Protein AF-A0A176YQT4-F1 (afdb_monomer)

InterPro domains:
  IPR032808 DoxX family [PF07681] (16-97)
  IPR051907 DoxX-like inner membrane-associated oxidoreductase [PTHR33452] (7-141)

Radius of gyration: 17.19 Å; Cα contacts (8 Å, |Δi|>4): 148; chains: 1; bounding box: 50×24×56 Å

Structure (mmCIF, N/CA/C/O backbone):
data_AF-A0A176YQT4-F1
#
_entry.id   AF-A0A176YQT4-F1
#
loop_
_atom_site.group_PDB
_atom_site.id
_atom_site.type_symbol
_atom_site.label_atom_id
_atom_site.label_alt_id
_atom_site.label_comp_id
_atom_site.label_asym_id
_atom_site.label_entity_id
_atom_site.label_seq_id
_atom_site.p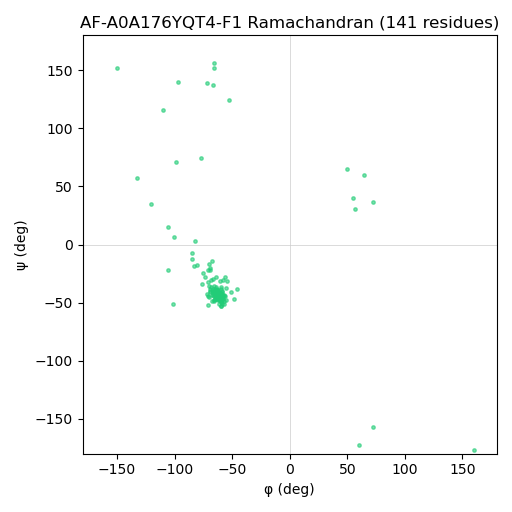dbx_PDB_ins_code
_atom_site.Cartn_x
_atom_site.Cartn_y
_atom_site.Cartn_z
_atom_site.occupancy
_atom_site.B_iso_or_equiv
_atom_site.auth_seq_id
_atom_site.auth_comp_id
_atom_site.auth_asym_id
_atom_site.auth_atom_id
_atom_site.pdbx_PDB_model_num
ATOM 1 N N . MET A 1 1 ? -2.039 -4.141 34.891 1.00 61.34 1 MET A N 1
ATOM 2 C CA . MET A 1 1 ? -2.126 -3.714 33.477 1.00 61.34 1 MET A CA 1
ATOM 3 C C . MET A 1 1 ? -1.180 -2.541 33.293 1.00 61.34 1 MET A C 1
ATOM 5 O O . MET A 1 1 ? -1.295 -1.582 34.053 1.00 61.34 1 MET A O 1
ATOM 9 N N . PHE A 1 2 ? -0.197 -2.643 32.394 1.00 86.12 2 PHE A N 1
ATOM 10 C CA . PHE A 1 2 ? 0.770 -1.564 32.181 1.00 86.12 2 PHE A CA 1
ATOM 11 C C . PHE A 1 2 ? 0.052 -0.334 31.600 1.00 86.12 2 PHE A C 1
ATOM 13 O O . PHE A 1 2 ? -0.980 -0.453 30.936 1.00 86.12 2 PHE A O 1
ATOM 20 N N . ARG A 1 3 ? 0.569 0.875 31.864 1.00 89.50 3 ARG A N 1
ATOM 21 C CA . ARG A 1 3 ? -0.044 2.137 31.394 1.00 89.50 3 ARG A CA 1
ATOM 22 C C . ARG A 1 3 ? -0.255 2.158 29.869 1.00 89.50 3 ARG A C 1
ATOM 24 O O . ARG A 1 3 ? -1.225 2.748 29.401 1.00 89.50 3 ARG A O 1
ATOM 31 N N . THR A 1 4 ? 0.615 1.484 29.118 1.00 90.44 4 THR A N 1
ATOM 32 C CA . THR A 1 4 ? 0.550 1.316 27.658 1.00 90.44 4 THR A CA 1
ATOM 33 C C . THR A 1 4 ? -0.671 0.521 27.209 1.00 90.44 4 THR A C 1
ATOM 35 O O . THR A 1 4 ? -1.384 0.962 26.312 1.00 90.44 4 THR A O 1
ATOM 38 N N . ASP A 1 5 ? -0.974 -0.594 27.871 1.00 91.12 5 ASP A N 1
ATOM 39 C CA . ASP A 1 5 ? -2.111 -1.452 27.518 1.00 91.12 5 ASP A CA 1
ATOM 40 C C . ASP A 1 5 ? -3.431 -0.715 27.780 1.00 91.12 5 ASP A C 1
ATOM 42 O O . ASP A 1 5 ? -4.386 -0.777 26.998 1.00 91.12 5 ASP A O 1
ATOM 46 N N . ALA A 1 6 ? -3.485 0.026 28.893 1.00 91.62 6 ALA A N 1
ATOM 47 C CA . ALA A 1 6 ? -4.641 0.836 29.259 1.00 91.62 6 ALA A CA 1
ATOM 48 C C . ALA A 1 6 ? -4.875 1.978 28.256 1.00 91.62 6 ALA A C 1
ATOM 50 O O . ALA A 1 6 ? -6.019 2.281 27.920 1.00 91.62 6 ALA A O 1
ATOM 51 N N . PHE A 1 7 ? -3.806 2.599 27.750 1.00 93.62 7 PHE A N 1
ATOM 52 C CA . PHE A 1 7 ? -3.907 3.598 26.687 1.00 93.62 7 PHE A CA 1
ATOM 53 C C . PHE A 1 7 ? -4.373 2.976 25.365 1.00 93.62 7 PHE A C 1
ATOM 55 O O . PHE A 1 7 ? -5.318 3.479 24.755 1.00 93.62 7 PHE A O 1
ATOM 62 N N . ALA A 1 8 ? -3.755 1.868 24.945 1.00 91.81 8 ALA A N 1
ATOM 63 C CA . ALA A 1 8 ? -4.067 1.199 23.685 1.00 91.81 8 ALA A CA 1
ATOM 64 C C . ALA A 1 8 ? -5.536 0.758 23.622 1.00 91.81 8 ALA A C 1
ATOM 66 O O . ALA A 1 8 ? -6.218 1.027 22.637 1.00 91.81 8 ALA A O 1
ATOM 67 N N . SER A 1 9 ? -6.051 0.155 24.696 1.00 90.81 9 SER A N 1
ATOM 68 C CA . SER A 1 9 ? -7.453 -0.274 24.784 1.00 90.81 9 SER A CA 1
ATOM 69 C C . SER A 1 9 ? -8.437 0.903 24.762 1.00 90.81 9 SER A C 1
ATOM 71 O O . SER A 1 9 ? -9.391 0.889 23.983 1.00 90.81 9 SER A O 1
ATOM 73 N N . LYS A 1 10 ? -8.194 1.961 25.550 1.00 93.69 10 LYS A N 1
ATOM 74 C CA . LYS A 1 10 ? -9.069 3.151 25.598 1.00 93.69 10 LYS A CA 1
ATOM 75 C C . LYS A 1 10 ? -9.086 3.936 24.283 1.00 93.69 10 LYS A C 1
ATOM 77 O O . LYS A 1 10 ? -10.128 4.462 23.891 1.00 93.69 10 LYS A O 1
ATOM 82 N N . SER A 1 11 ? -7.950 3.993 23.593 1.00 95.50 11 SER A N 1
ATOM 83 C CA . SER A 1 11 ? -7.766 4.770 22.361 1.00 95.50 11 SER A CA 1
ATOM 84 C C . SER A 1 11 ? -7.850 3.926 21.085 1.00 95.50 11 SER A C 1
ATOM 86 O O . SER A 1 11 ? -7.629 4.461 19.998 1.00 95.50 11 SER A O 1
ATOM 88 N N . ALA A 1 12 ? -8.203 2.638 21.185 1.00 94.75 12 ALA A N 1
ATOM 89 C CA . ALA A 1 12 ? -8.096 1.653 20.103 1.00 94.75 12 ALA A CA 1
ATOM 90 C C . ALA A 1 12 ? -8.678 2.145 18.771 1.00 94.75 12 ALA A C 1
ATOM 92 O O . ALA A 1 12 ? -8.032 2.079 17.733 1.00 94.75 12 ALA A O 1
ATOM 93 N N . ASN A 1 13 ? -9.878 2.722 18.802 1.00 94.94 13 ASN A N 1
ATOM 94 C CA . ASN A 1 13 ? -10.547 3.197 17.595 1.00 94.94 13 ASN A CA 1
ATOM 95 C C . ASN A 1 13 ? -9.816 4.346 16.883 1.00 94.94 13 ASN A C 1
ATOM 97 O O . ASN A 1 13 ? -9.838 4.419 15.656 1.00 94.94 13 ASN A O 1
ATOM 101 N N . LEU A 1 14 ? -9.205 5.256 17.646 1.00 95.88 14 LEU A N 1
ATOM 102 C CA . LEU A 1 14 ? -8.408 6.343 17.082 1.00 95.88 14 LEU A CA 1
ATOM 103 C C . LEU A 1 14 ? -7.096 5.794 16.512 1.00 95.88 14 LEU A C 1
ATOM 105 O O . LEU A 1 14 ? -6.715 6.159 15.406 1.00 95.88 14 LEU A O 1
ATOM 109 N N . LEU A 1 15 ? -6.450 4.876 17.233 1.00 96.69 15 LEU A N 1
ATOM 110 C CA . LEU A 1 15 ? -5.211 4.237 16.788 1.00 96.69 15 LEU A CA 1
ATOM 111 C C . LEU A 1 15 ? -5.416 3.414 15.507 1.00 96.69 15 LEU A C 1
ATOM 113 O O . LEU A 1 15 ? -4.581 3.478 14.612 1.00 96.69 15 LEU A O 1
ATOM 117 N N . ILE A 1 16 ? -6.551 2.721 15.366 1.00 96.50 16 ILE A N 1
ATOM 118 C CA . ILE A 1 16 ? -6.924 2.014 14.129 1.00 96.50 16 ILE A CA 1
ATOM 119 C C . ILE A 1 16 ? -7.115 2.997 12.966 1.00 96.50 16 ILE A C 1
ATOM 121 O O . ILE A 1 16 ? -6.644 2.736 11.861 1.00 96.50 16 ILE A O 1
ATOM 125 N N . LEU A 1 17 ? -7.774 4.143 13.186 1.00 96.94 17 LEU A N 1
ATOM 126 C CA . LEU A 1 17 ? -7.904 5.175 12.150 1.00 96.94 17 LEU A CA 1
ATOM 127 C C . LEU A 1 17 ? -6.531 5.691 11.704 1.00 96.94 17 LEU A C 1
ATOM 129 O O . LEU A 1 17 ? -6.266 5.731 10.505 1.00 96.94 17 LEU A O 1
ATOM 133 N N . ILE A 1 18 ? -5.657 6.027 12.656 1.00 97.88 18 ILE A N 1
ATOM 134 C CA . ILE A 1 18 ? -4.291 6.480 12.368 1.00 97.88 18 ILE A CA 1
ATOM 135 C C . ILE A 1 18 ? -3.536 5.405 11.579 1.00 97.88 18 ILE A C 1
ATOM 137 O O . ILE A 1 18 ? -2.963 5.710 10.538 1.00 97.88 18 ILE A O 1
ATOM 141 N N . GLY A 1 19 ? -3.595 4.144 12.014 1.00 97.75 19 GLY A N 1
ATOM 142 C CA . GLY A 1 19 ? -2.955 3.024 11.324 1.00 97.75 19 GLY A CA 1
ATOM 143 C C . GLY A 1 19 ? -3.423 2.871 9.876 1.00 97.75 19 GLY A C 1
ATOM 144 O O . GLY A 1 19 ? -2.594 2.714 8.983 1.00 97.75 19 GLY A O 1
ATOM 145 N N . ARG A 1 20 ? -4.731 2.994 9.614 1.00 97.94 20 ARG A N 1
ATOM 146 C CA . ARG A 1 20 ? -5.274 2.946 8.246 1.00 97.94 20 ARG A CA 1
ATOM 147 C C . ARG A 1 20 ? -4.807 4.115 7.387 1.00 97.94 20 ARG A C 1
ATOM 149 O O . ARG A 1 20 ? -4.446 3.888 6.240 1.00 97.94 20 ARG A O 1
ATOM 156 N N . ILE A 1 21 ? -4.785 5.336 7.925 1.00 98.38 21 ILE A N 1
ATOM 157 C CA . ILE A 1 21 ? -4.309 6.519 7.190 1.00 98.38 21 ILE A CA 1
ATOM 158 C C . ILE A 1 21 ? -2.825 6.371 6.846 1.00 98.38 21 ILE A C 1
ATOM 160 O O . ILE A 1 21 ? -2.445 6.587 5.699 1.0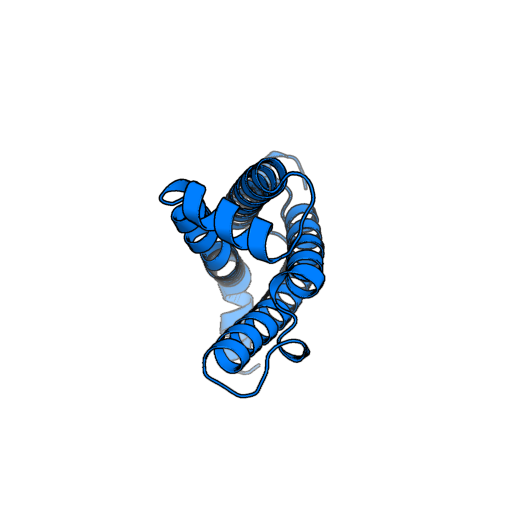0 98.38 21 ILE A O 1
ATOM 164 N N . LEU A 1 22 ? -1.996 5.958 7.808 1.00 98.12 22 LEU A N 1
ATOM 165 C CA . LEU A 1 22 ? -0.564 5.752 7.585 1.00 98.12 22 LEU A CA 1
ATOM 166 C C . LEU A 1 22 ? -0.301 4.646 6.556 1.00 98.12 22 LEU A C 1
ATOM 168 O O . LEU A 1 22 ? 0.536 4.823 5.676 1.00 98.12 22 LEU A O 1
ATOM 172 N N . LEU A 1 23 ? -1.047 3.538 6.625 1.00 98.25 23 LEU A N 1
ATOM 173 C CA . LEU A 1 23 ? -0.957 2.460 5.641 1.00 98.25 23 LEU A CA 1
ATOM 174 C C . LEU A 1 23 ? -1.416 2.919 4.249 1.00 98.25 23 LEU A C 1
ATOM 176 O O . LEU A 1 23 ? -0.799 2.557 3.256 1.00 98.25 23 LEU A O 1
ATOM 180 N N . ALA A 1 24 ? -2.469 3.736 4.170 1.00 98.31 24 ALA A N 1
ATOM 181 C CA . ALA A 1 24 ? -2.974 4.292 2.917 1.00 98.31 24 ALA A CA 1
ATOM 182 C C . ALA A 1 24 ? -2.009 5.301 2.277 1.00 98.31 24 ALA A C 1
ATOM 184 O O . ALA A 1 24 ? -1.969 5.425 1.056 1.00 98.31 24 ALA A O 1
ATOM 185 N N . TRP A 1 25 ? -1.223 6.018 3.085 1.00 98.06 25 TRP A N 1
ATOM 186 C CA . TRP A 1 25 ? -0.419 7.152 2.625 1.00 98.06 25 TRP A CA 1
ATOM 187 C C . TRP A 1 25 ? 0.612 6.781 1.553 1.00 98.06 25 TRP A C 1
ATOM 189 O O . TRP A 1 25 ? 0.889 7.576 0.655 1.00 98.06 25 TRP A O 1
ATOM 199 N N . VAL A 1 26 ? 1.139 5.553 1.597 1.00 97.44 26 VAL A N 1
ATOM 200 C CA . VAL A 1 26 ? 2.053 5.050 0.561 1.00 97.44 26 VAL A CA 1
ATOM 201 C C . VAL A 1 26 ? 1.380 4.984 -0.813 1.00 97.44 26 VAL A C 1
ATOM 203 O O . VAL A 1 26 ? 1.996 5.349 -1.812 1.00 97.44 26 VAL A O 1
ATOM 206 N N . PHE A 1 27 ? 0.108 4.583 -0.865 1.00 98.31 27 PHE A N 1
ATOM 207 C CA . PHE A 1 27 ? -0.665 4.487 -2.100 1.00 98.31 27 PHE A CA 1
ATOM 208 C C . PHE A 1 27 ? -1.116 5.862 -2.587 1.00 98.31 27 PHE A C 1
ATOM 210 O O . PHE A 1 27 ? -1.106 6.101 -3.787 1.00 98.31 27 PHE A O 1
ATOM 217 N N . VAL A 1 28 ? -1.419 6.795 -1.675 1.00 98.38 28 VAL A N 1
ATOM 218 C CA . VAL A 1 28 ? -1.693 8.198 -2.031 1.00 98.38 28 VAL A CA 1
ATOM 219 C C . VAL A 1 28 ? -0.484 8.817 -2.732 1.00 98.38 28 VAL A C 1
ATOM 221 O O . VAL A 1 28 ? -0.627 9.400 -3.805 1.00 98.38 28 VAL A O 1
ATOM 224 N N . GLY A 1 29 ? 0.711 8.667 -2.151 1.00 97.69 29 GLY A N 1
ATOM 225 C CA . GLY A 1 29 ? 1.945 9.181 -2.744 1.00 97.69 29 GLY A CA 1
ATOM 226 C C . GLY A 1 29 ? 2.281 8.520 -4.084 1.00 97.69 29 GLY A C 1
ATOM 227 O O . GLY A 1 29 ? 2.624 9.219 -5.037 1.00 97.69 29 GLY A O 1
ATOM 228 N N . SER A 1 30 ? 2.138 7.193 -4.170 1.00 96.50 30 SER A N 1
ATOM 229 C CA . SER A 1 30 ? 2.369 6.424 -5.402 1.00 96.50 30 SER A CA 1
ATOM 230 C C . SER A 1 30 ? 1.415 6.850 -6.525 1.00 96.50 30 SER A C 1
ATOM 232 O O . SER A 1 30 ? 1.870 7.271 -7.592 1.00 96.50 30 SER A O 1
ATOM 234 N N . ALA A 1 31 ? 0.108 6.889 -6.243 1.00 97.75 31 ALA A N 1
ATOM 235 C CA . ALA A 1 31 ? -0.910 7.305 -7.200 1.00 97.75 31 ALA A CA 1
ATOM 236 C C . ALA A 1 31 ? -0.707 8.755 -7.646 1.00 97.75 31 ALA A C 1
ATOM 238 O O . ALA A 1 31 ? -0.781 9.045 -8.835 1.00 97.75 31 ALA A O 1
ATOM 239 N N . TYR A 1 32 ? -0.406 9.673 -6.721 1.00 98.12 32 TYR A N 1
ATOM 240 C CA . TYR A 1 32 ? -0.119 11.066 -7.065 1.00 98.12 32 TYR A CA 1
ATOM 241 C C . TYR A 1 32 ? 1.069 11.185 -8.031 1.00 98.12 32 TYR A C 1
ATOM 243 O O . TYR A 1 32 ? 0.985 11.893 -9.037 1.00 98.12 32 TYR A O 1
ATOM 251 N N . GLY A 1 33 ? 2.159 10.459 -7.766 1.00 96.81 33 GLY A N 1
ATOM 252 C CA . GLY A 1 33 ? 3.322 10.422 -8.654 1.00 96.81 33 GLY A CA 1
ATOM 253 C C . GLY A 1 33 ? 2.984 9.856 -10.035 1.00 96.81 33 GLY A C 1
ATOM 254 O O . GLY A 1 33 ? 3.360 10.437 -11.050 1.00 96.81 33 GLY A O 1
ATOM 255 N N . ALA A 1 34 ? 2.216 8.767 -10.085 1.00 95.50 34 ALA A N 1
ATOM 256 C CA . ALA A 1 34 ? 1.811 8.142 -11.340 1.00 95.50 34 ALA A CA 1
ATOM 257 C C . ALA A 1 34 ? 0.790 8.979 -12.130 1.00 95.50 34 ALA A C 1
ATOM 259 O O . ALA A 1 34 ? 0.828 8.987 -13.353 1.00 95.50 34 ALA A O 1
ATOM 260 N N . ILE A 1 35 ? -0.094 9.730 -11.470 1.00 97.38 35 ILE A N 1
ATOM 261 C CA . ILE A 1 35 ? -1.036 10.643 -12.138 1.00 97.38 35 ILE A CA 1
ATOM 262 C C . ILE A 1 35 ? -0.296 11.852 -12.716 1.00 97.38 35 ILE A C 1
ATOM 264 O O . ILE A 1 35 ? -0.546 12.245 -13.853 1.00 97.38 35 ILE A O 1
ATOM 268 N N . THR A 1 36 ? 0.626 12.442 -11.952 1.00 98.06 36 THR A N 1
ATOM 269 C CA . THR A 1 36 ? 1.368 13.641 -12.383 1.00 98.06 36 TH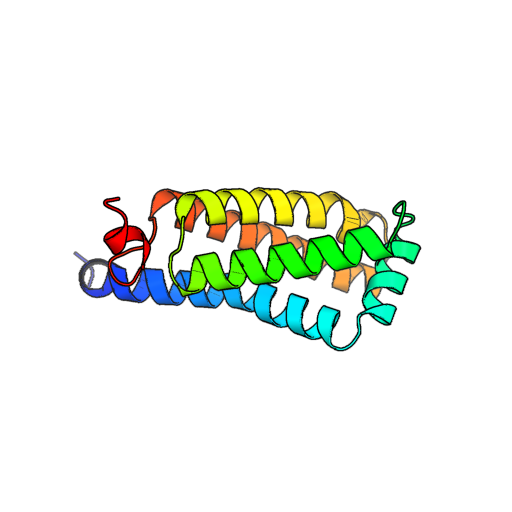R A CA 1
ATOM 270 C C . THR A 1 36 ? 2.458 13.334 -13.409 1.00 98.06 36 THR A C 1
ATOM 272 O O . THR A 1 36 ? 2.801 14.203 -14.207 1.00 98.06 36 THR A O 1
ATOM 275 N N . ASN A 1 37 ? 2.969 12.100 -13.441 1.00 97.56 37 ASN A N 1
ATOM 276 C CA . ASN A 1 37 ? 3.952 11.634 -14.416 1.00 97.56 37 ASN A CA 1
ATOM 277 C C . ASN A 1 37 ? 3.562 10.276 -15.025 1.00 97.56 37 ASN A C 1
ATOM 279 O O . ASN A 1 37 ? 4.322 9.303 -14.981 1.00 97.56 37 ASN A O 1
ATOM 283 N N . PHE A 1 38 ? 2.373 10.217 -15.627 1.00 97.56 38 PHE A N 1
ATOM 284 C CA . PHE A 1 38 ? 1.828 8.981 -16.193 1.00 97.56 38 PHE A CA 1
ATOM 285 C C . PHE A 1 38 ? 2.750 8.354 -17.243 1.00 97.56 38 PHE A C 1
ATOM 287 O O . PHE A 1 38 ? 3.035 7.159 -17.185 1.00 97.56 38 PHE A O 1
ATOM 294 N N . SER A 1 39 ? 3.299 9.160 -18.156 1.00 97.81 39 SER A N 1
ATOM 295 C CA . SER A 1 39 ? 4.245 8.692 -19.178 1.00 97.81 39 SER A CA 1
ATOM 296 C C . SER A 1 39 ? 5.505 8.064 -18.573 1.00 97.81 39 SER A C 1
ATOM 298 O O . SER A 1 39 ? 6.009 7.073 -19.103 1.00 97.81 39 SER A O 1
ATOM 300 N N . GLY A 1 40 ? 5.997 8.598 -17.449 1.00 97.50 40 GLY A N 1
ATOM 301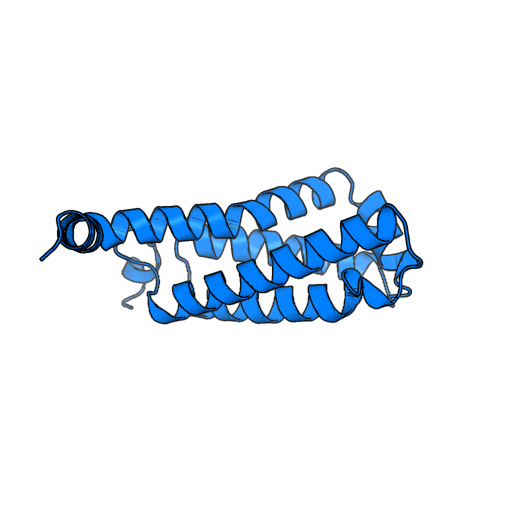 C CA . GLY A 1 40 ? 7.111 8.012 -16.706 1.00 97.50 40 GLY A CA 1
ATOM 302 C C . GLY A 1 40 ? 6.766 6.637 -16.134 1.00 97.50 40 GLY A C 1
ATOM 303 O O . GLY A 1 40 ? 7.541 5.693 -16.296 1.00 97.50 40 GLY A O 1
ATOM 304 N N . SER A 1 41 ? 5.580 6.489 -15.540 1.00 96.94 41 SER A N 1
ATOM 305 C CA . SER A 1 41 ? 5.093 5.200 -15.032 1.00 96.94 41 SER A CA 1
ATOM 306 C C . SER A 1 41 ? 4.872 4.169 -16.144 1.00 96.94 41 SER A C 1
ATOM 308 O O . SER A 1 41 ? 5.251 3.009 -15.979 1.00 96.94 41 SER A O 1
ATOM 310 N N . VAL A 1 42 ? 4.353 4.586 -17.304 1.00 98.25 42 VAL A N 1
ATOM 311 C CA . VAL A 1 42 ? 4.258 3.726 -18.498 1.00 98.25 42 VAL A CA 1
ATOM 312 C C . VAL A 1 42 ? 5.648 3.288 -18.958 1.00 98.25 42 VAL A C 1
ATOM 314 O O . VAL A 1 42 ? 5.860 2.116 -19.266 1.00 98.25 42 VAL A O 1
ATOM 317 N N . GLY A 1 43 ? 6.620 4.206 -18.976 1.00 98.06 43 GLY A N 1
ATOM 318 C CA . GLY A 1 43 ? 8.014 3.893 -19.291 1.00 98.06 43 GLY A CA 1
ATOM 319 C C . GLY A 1 43 ? 8.617 2.854 -18.343 1.00 98.06 43 GLY A C 1
ATOM 320 O O . GLY A 1 43 ? 9.307 1.941 -18.796 1.00 98.06 43 GLY A O 1
ATOM 321 N N . TYR A 1 44 ? 8.302 2.939 -17.049 1.00 94.62 44 TYR A N 1
ATOM 322 C CA . TYR A 1 44 ? 8.725 1.950 -16.059 1.00 94.62 44 TYR A CA 1
ATOM 323 C C . TYR A 1 44 ? 8.085 0.576 -16.297 1.00 94.62 44 TYR A C 1
ATOM 325 O O . TYR A 1 44 ? 8.786 -0.427 -16.350 1.00 94.62 44 TYR A O 1
ATOM 333 N N . PHE A 1 45 ? 6.774 0.492 -16.526 1.00 96.31 45 PHE A N 1
ATOM 334 C CA . PHE A 1 45 ? 6.142 -0.799 -16.832 1.00 96.31 45 PHE A CA 1
ATOM 335 C C . PHE A 1 45 ? 6.588 -1.390 -18.169 1.00 96.31 45 PHE A C 1
ATOM 337 O O . PHE A 1 45 ? 6.693 -2.611 -18.296 1.00 96.31 45 PHE A O 1
ATOM 344 N N . ARG A 1 46 ? 6.949 -0.543 -19.137 1.00 97.62 46 ARG A N 1
ATOM 345 C CA . ARG A 1 46 ? 7.597 -0.984 -20.374 1.00 97.62 46 ARG A CA 1
ATOM 346 C C . ARG A 1 46 ? 8.974 -1.595 -20.108 1.00 97.62 46 ARG A C 1
ATOM 348 O O . ARG A 1 46 ? 9.294 -2.607 -20.721 1.00 97.62 46 ARG A O 1
ATOM 355 N N . SER A 1 47 ? 9.770 -1.043 -19.186 1.00 94.19 47 SER A N 1
ATOM 356 C CA . SER A 1 47 ? 11.080 -1.622 -18.840 1.00 94.19 47 SER A CA 1
ATOM 357 C C . SER A 1 47 ? 10.976 -2.963 -18.104 1.00 94.19 47 SER A C 1
ATOM 359 O O . SER A 1 47 ? 11.913 -3.757 -18.151 1.00 94.19 47 SER A O 1
ATOM 361 N N . LEU A 1 48 ? 9.821 -3.254 -17.496 1.00 93.25 48 LEU A N 1
ATOM 362 C CA . LEU A 1 48 ? 9.485 -4.563 -16.926 1.00 93.25 48 LEU A CA 1
ATOM 363 C C . LEU A 1 48 ? 8.968 -5.573 -17.969 1.00 93.25 48 LEU A C 1
ATOM 365 O O . LEU A 1 48 ? 8.609 -6.689 -17.602 1.00 93.25 48 LEU A O 1
ATOM 369 N N . ASN A 1 49 ? 8.927 -5.208 -19.257 1.00 94.69 49 ASN A N 1
ATOM 370 C CA . ASN A 1 49 ? 8.403 -6.030 -20.356 1.00 94.69 49 ASN A CA 1
ATOM 371 C C . ASN A 1 49 ? 6.941 -6.478 -20.160 1.00 94.69 49 ASN A C 1
ATOM 373 O O . ASN A 1 49 ? 6.546 -7.547 -20.628 1.00 94.69 49 ASN A O 1
ATOM 377 N N . LEU A 1 50 ? 6.124 -5.672 -19.472 1.00 93.81 50 LEU A N 1
ATOM 378 C CA . LEU A 1 50 ? 4.704 -5.976 -19.311 1.00 93.81 50 LEU A CA 1
ATOM 379 C C . LEU A 1 50 ? 3.942 -5.762 -20.630 1.00 93.81 50 LEU A C 1
ATOM 381 O O . LEU A 1 50 ? 4.174 -4.761 -21.317 1.00 93.81 50 LEU A O 1
ATOM 385 N N . PRO A 1 51 ? 3.004 -6.660 -20.987 1.00 93.19 51 PRO A N 1
ATOM 386 C CA . PRO A 1 51 ? 2.133 -6.438 -22.133 1.00 93.19 51 PRO A CA 1
ATOM 387 C C . PRO A 1 51 ? 1.208 -5.246 -21.852 1.00 93.19 51 PRO A C 1
ATOM 389 O O . PRO A 1 51 ? 0.668 -5.140 -20.757 1.00 93.19 51 PRO A O 1
ATOM 392 N N . ALA A 1 52 ? 1.005 -4.364 -22.836 1.00 96.12 52 ALA A N 1
ATOM 393 C CA . ALA A 1 52 ? 0.157 -3.169 -22.705 1.00 96.12 52 ALA A CA 1
ATOM 394 C C . ALA A 1 52 ? 0.475 -2.317 -21.445 1.00 96.12 52 ALA A C 1
ATOM 396 O O . ALA A 1 52 ? -0.366 -2.198 -20.546 1.00 96.12 52 ALA A O 1
ATOM 397 N N . PRO A 1 53 ? 1.680 -1.719 -21.346 1.00 97.12 53 PRO A N 1
ATOM 398 C CA . PRO A 1 53 ? 2.126 -1.001 -20.148 1.00 97.12 53 PRO A CA 1
ATOM 399 C C . PRO A 1 53 ? 1.194 0.152 -19.750 1.00 97.12 53 PRO A C 1
ATOM 401 O O . PRO A 1 53 ? 1.019 0.407 -18.563 1.00 97.12 53 PRO A O 1
ATOM 404 N N . GLU A 1 54 ? 0.527 0.792 -20.711 1.00 97.75 54 GLU A N 1
ATOM 405 C CA . GLU A 1 54 ? -0.480 1.829 -20.474 1.00 97.75 54 GLU A CA 1
ATOM 406 C C . GLU A 1 54 ? -1.668 1.307 -19.650 1.00 97.75 54 GLU A C 1
ATOM 408 O O . GLU A 1 54 ? -2.126 1.982 -18.724 1.00 97.75 54 GLU A O 1
ATOM 413 N N . LEU A 1 55 ? -2.138 0.087 -19.941 1.00 97.75 55 LEU A N 1
ATOM 414 C CA . LEU A 1 55 ? -3.246 -0.539 -19.217 1.00 97.75 55 LEU A CA 1
ATOM 415 C C . LEU A 1 55 ? -2.833 -0.914 -17.793 1.00 97.75 55 LEU A C 1
ATOM 417 O O . LEU A 1 55 ? -3.598 -0.688 -16.852 1.00 97.75 55 LEU A O 1
ATOM 421 N N . PHE A 1 56 ? -1.618 -1.440 -17.621 1.00 97.00 56 PHE A N 1
ATOM 422 C CA . PHE A 1 56 ? -1.073 -1.701 -16.290 1.00 97.00 56 PHE A CA 1
ATOM 423 C C . PHE A 1 56 ? -0.962 -0.409 -15.482 1.00 97.00 56 PHE A C 1
ATOM 425 O O . PHE A 1 56 ? -1.409 -0.383 -14.340 1.00 97.00 56 PHE A O 1
ATOM 432 N N . THR A 1 57 ? -0.442 0.678 -16.062 1.00 97.88 57 THR A N 1
ATOM 433 C CA . THR A 1 57 ? -0.315 1.961 -15.355 1.00 97.88 57 THR A CA 1
ATOM 434 C C . THR A 1 57 ? -1.679 2.500 -14.937 1.00 97.88 57 THR A C 1
ATOM 436 O O . THR A 1 57 ? -1.860 2.842 -13.769 1.00 97.88 57 THR A O 1
ATOM 439 N N . ALA A 1 58 ? -2.663 2.511 -15.842 1.00 98.06 58 ALA A N 1
ATOM 440 C CA . ALA A 1 58 ? -4.021 2.949 -15.521 1.00 98.06 58 ALA A CA 1
ATOM 441 C C . ALA A 1 58 ? -4.659 2.097 -14.409 1.00 98.06 58 ALA A C 1
ATOM 443 O O . ALA A 1 58 ? -5.260 2.635 -13.478 1.00 98.06 58 ALA A O 1
ATOM 444 N N . THR A 1 59 ? -4.482 0.774 -14.470 1.00 97.56 59 THR A N 1
ATOM 445 C CA . THR A 1 59 ? -5.016 -0.162 -13.470 1.00 97.56 59 THR A CA 1
ATOM 446 C C . THR A 1 59 ? -4.354 0.034 -12.108 1.00 97.56 59 THR A C 1
ATOM 448 O O . THR A 1 59 ? -5.049 0.098 -11.096 1.00 97.56 59 THR A O 1
ATOM 451 N N . THR A 1 60 ? -3.027 0.182 -12.069 1.00 97.69 60 THR A N 1
ATOM 452 C CA . THR A 1 60 ? -2.274 0.480 -10.845 1.00 97.69 60 THR A CA 1
ATOM 453 C C . THR A 1 60 ? -2.781 1.758 -10.191 1.00 97.69 60 THR A C 1
ATOM 455 O O . THR A 1 60 ? -3.160 1.717 -9.025 1.00 97.69 60 THR A O 1
ATOM 458 N N . VAL A 1 61 ? -2.886 2.856 -10.945 1.00 98.31 61 VAL A N 1
ATOM 459 C CA . VAL A 1 61 ? -3.398 4.133 -10.425 1.00 98.31 61 VAL A CA 1
ATOM 460 C C . VAL A 1 61 ? -4.815 3.976 -9.869 1.00 98.31 61 VAL A C 1
ATOM 462 O O . VAL A 1 61 ? -5.093 4.415 -8.753 1.00 98.31 61 VAL A O 1
ATOM 465 N N . ALA A 1 62 ? -5.711 3.321 -10.613 1.00 98.50 62 ALA A N 1
ATOM 466 C CA . ALA A 1 62 ? -7.092 3.121 -10.182 1.00 98.50 62 ALA A CA 1
ATOM 467 C C . ALA A 1 62 ? -7.180 2.321 -8.872 1.00 98.50 62 ALA A C 1
ATOM 469 O O . ALA A 1 62 ? -7.914 2.706 -7.958 1.00 98.50 62 ALA A O 1
ATOM 470 N N . LEU A 1 63 ? -6.410 1.234 -8.755 1.00 98.44 63 LEU A N 1
ATOM 471 C CA . LEU A 1 63 ? -6.369 0.412 -7.548 1.00 98.44 63 LEU A CA 1
ATOM 472 C C . LEU A 1 63 ? -5.759 1.166 -6.366 1.00 98.44 63 LEU A C 1
ATOM 474 O O . LEU A 1 63 ? -6.307 1.104 -5.268 1.00 98.44 63 LEU A O 1
ATOM 478 N N . GLU A 1 64 ? -4.669 1.905 -6.566 1.00 98.38 64 GLU A N 1
ATOM 479 C CA . GLU A 1 64 ? -4.035 2.689 -5.502 1.00 98.38 64 GLU A CA 1
ATOM 480 C C . GLU A 1 64 ? -4.968 3.775 -4.958 1.00 98.38 64 GLU A C 1
ATOM 482 O O . GLU A 1 64 ? -5.079 3.934 -3.738 1.00 98.38 64 GLU A O 1
ATOM 487 N N . VAL A 1 65 ? -5.711 4.465 -5.828 1.00 98.50 65 VAL A N 1
ATOM 488 C CA . VAL A 1 65 ? -6.732 5.441 -5.416 1.00 98.50 65 VAL A CA 1
ATOM 489 C C . VAL A 1 65 ? -7.864 4.755 -4.650 1.00 98.50 65 VAL A C 1
ATOM 491 O O . VAL A 1 65 ? -8.239 5.216 -3.569 1.00 98.50 65 VAL A O 1
ATOM 494 N N . LEU A 1 66 ? -8.381 3.635 -5.166 1.00 98.25 66 LEU A N 1
ATOM 495 C CA . LEU A 1 66 ? -9.466 2.885 -4.531 1.00 98.25 66 LEU A CA 1
ATOM 496 C C . LEU A 1 66 ? -9.065 2.377 -3.143 1.00 98.25 66 LEU A C 1
ATOM 498 O O . LEU A 1 66 ? -9.814 2.556 -2.184 1.00 98.25 66 LEU A O 1
ATOM 502 N N . MET A 1 67 ? -7.881 1.778 -3.013 1.00 98.50 67 MET A N 1
ATOM 503 C CA . MET A 1 67 ? -7.373 1.275 -1.736 1.00 98.50 67 MET A CA 1
ATOM 504 C C . MET A 1 67 ? -7.119 2.410 -0.744 1.00 98.50 67 MET A C 1
ATOM 506 O O . MET A 1 67 ? -7.487 2.288 0.425 1.00 98.50 67 MET A O 1
ATOM 510 N N . SER A 1 68 ? -6.549 3.529 -1.205 1.00 98.25 68 SER A N 1
ATOM 511 C CA . SER A 1 68 ? -6.320 4.711 -0.367 1.00 98.25 68 SER A CA 1
ATOM 512 C C . SER A 1 68 ? -7.630 5.246 0.201 1.00 98.25 68 SER A C 1
ATOM 514 O O . SER A 1 68 ? -7.778 5.378 1.416 1.00 98.25 68 SER A O 1
ATOM 516 N N . ALA A 1 69 ? -8.613 5.500 -0.667 1.00 98.00 69 ALA A N 1
ATOM 517 C CA . ALA A 1 69 ? -9.926 5.979 -0.256 1.00 98.00 69 ALA A CA 1
ATOM 518 C C . ALA A 1 69 ? -10.629 4.964 0.661 1.00 98.00 69 ALA A C 1
ATOM 520 O O . ALA A 1 69 ? -11.168 5.334 1.705 1.00 98.00 69 ALA A O 1
ATOM 521 N N . GLY A 1 70 ? -10.568 3.677 0.313 1.00 97.56 70 GLY A N 1
ATOM 522 C CA . GLY A 1 70 ? -11.161 2.590 1.082 1.00 97.56 70 GLY A CA 1
ATOM 523 C C . GLY A 1 70 ? -10.624 2.493 2.511 1.00 97.56 70 GLY A C 1
ATOM 524 O O . GLY A 1 70 ? -11.404 2.389 3.458 1.00 97.56 70 GLY A O 1
ATOM 525 N N . LEU A 1 71 ? -9.305 2.596 2.693 1.00 98.06 71 LEU A N 1
ATOM 526 C CA . LEU A 1 71 ? -8.677 2.583 4.016 1.00 98.06 71 LEU A CA 1
ATOM 527 C C . LEU A 1 71 ? -8.965 3.863 4.814 1.00 98.06 71 LEU A C 1
ATOM 529 O O . LEU A 1 71 ? -9.316 3.768 5.992 1.00 98.06 71 LEU A O 1
ATOM 533 N N . ILE A 1 72 ? -8.845 5.041 4.189 1.00 97.94 72 ILE A N 1
ATOM 534 C CA . ILE A 1 72 ? -9.005 6.343 4.862 1.00 97.94 72 ILE A CA 1
ATOM 535 C C . ILE A 1 72 ? -10.445 6.542 5.341 1.00 97.94 72 ILE A C 1
ATOM 537 O O . ILE A 1 72 ? -10.672 6.883 6.502 1.00 97.94 72 ILE A O 1
ATOM 541 N N . PHE A 1 73 ? -11.426 6.298 4.470 1.00 96.44 73 PHE A N 1
ATOM 542 C CA . PHE A 1 73 ? -12.840 6.474 4.807 1.00 96.44 73 PHE A CA 1
ATOM 543 C C . PHE A 1 73 ? -13.446 5.250 5.508 1.00 96.44 73 PHE A C 1
ATOM 545 O O . PHE A 1 73 ? -14.535 5.331 6.081 1.00 96.44 73 PHE A O 1
ATOM 552 N N . GLY A 1 74 ? -12.740 4.117 5.502 1.00 94.88 74 GLY A N 1
ATOM 553 C CA . GLY A 1 74 ? -13.238 2.857 6.036 1.00 94.88 74 GLY A CA 1
ATOM 554 C C . GLY A 1 74 ? -14.440 2.346 5.260 1.00 94.88 74 GLY A C 1
ATOM 555 O O . GLY A 1 74 ? -15.514 2.237 5.848 1.00 94.88 74 GLY A O 1
ATOM 556 N N . LEU A 1 75 ? -14.252 2.113 3.960 1.00 94.62 75 LEU A N 1
ATOM 557 C CA . LEU A 1 75 ? -15.236 1.558 3.030 1.00 94.62 75 LEU A CA 1
ATOM 558 C C . LEU A 1 75 ? -14.809 0.142 2.635 1.00 94.62 75 LEU A C 1
ATOM 560 O O . LEU A 1 75 ? -13.761 -0.044 2.023 1.00 94.62 75 LEU A O 1
ATOM 564 N N . GLY A 1 76 ? -15.604 -0.861 2.993 1.00 93.81 76 GLY A N 1
ATOM 565 C CA . GLY A 1 76 ? -15.283 -2.270 2.814 1.00 93.81 76 GLY A CA 1
ATOM 566 C C . GLY A 1 76 ? -13.950 -2.659 3.452 1.00 93.81 76 GLY A C 1
ATOM 567 O O . GLY A 1 76 ? -13.208 -3.424 2.842 1.00 93.81 76 GLY A O 1
ATOM 568 N N . THR A 1 77 ? -13.617 -2.149 4.646 1.00 95.75 77 THR A N 1
ATOM 569 C CA . THR A 1 77 ? -12.232 -2.126 5.169 1.00 95.75 77 THR A CA 1
ATOM 570 C C . THR A 1 77 ? -11.522 -3.484 5.112 1.00 95.75 77 THR A C 1
ATOM 572 O O . THR A 1 77 ? -10.354 -3.555 4.738 1.00 95.75 77 THR A O 1
ATOM 575 N N . ARG A 1 78 ? -12.215 -4.585 5.438 1.00 96.50 78 ARG A N 1
ATOM 576 C CA . ARG A 1 78 ? -11.633 -5.940 5.381 1.00 96.50 78 ARG A CA 1
ATOM 577 C C . ARG A 1 78 ? -11.372 -6.411 3.947 1.00 96.50 78 ARG A C 1
ATOM 579 O O . ARG A 1 78 ? -10.348 -7.033 3.690 1.00 96.50 78 ARG A O 1
ATOM 586 N N . TYR A 1 79 ? -12.263 -6.092 3.013 1.00 97.38 79 TYR A N 1
ATOM 587 C CA . TYR A 1 79 ? -12.073 -6.409 1.596 1.00 97.38 79 TYR A CA 1
ATOM 588 C C . TYR A 1 79 ? -10.952 -5.569 0.988 1.00 97.38 79 TYR A C 1
ATOM 590 O O . TYR A 1 79 ? -10.120 -6.097 0.259 1.00 97.38 79 TYR A O 1
ATOM 598 N N . VAL A 1 80 ? -10.876 -4.287 1.353 1.00 98.12 80 VAL A N 1
ATOM 599 C CA . VAL A 1 80 ? -9.771 -3.413 0.950 1.00 98.12 80 VAL A CA 1
ATOM 600 C C . VAL A 1 80 ? -8.447 -3.917 1.516 1.00 98.12 80 VAL A C 1
ATOM 602 O O . VAL A 1 80 ? -7.456 -3.916 0.801 1.00 98.12 80 VAL A O 1
ATOM 605 N N . ALA A 1 81 ? -8.414 -4.418 2.751 1.00 98.44 81 ALA A N 1
ATOM 606 C CA . ALA A 1 81 ? -7.210 -5.024 3.315 1.00 98.44 81 ALA A CA 1
ATOM 607 C C . ALA A 1 81 ? -6.738 -6.258 2.521 1.00 98.44 81 ALA A C 1
ATOM 609 O O . ALA A 1 81 ? -5.545 -6.390 2.250 1.00 98.44 81 ALA A O 1
ATOM 610 N N . ILE A 1 82 ? -7.660 -7.126 2.086 1.00 98.50 82 ILE A N 1
ATOM 611 C CA . ILE A 1 82 ? -7.334 -8.253 1.195 1.00 98.50 82 ILE A CA 1
ATOM 612 C C . ILE A 1 82 ? -6.809 -7.740 -0.150 1.00 98.50 82 ILE A C 1
ATOM 614 O O . ILE A 1 82 ? -5.788 -8.226 -0.634 1.00 98.50 82 ILE A O 1
ATOM 618 N N . LEU A 1 83 ? -7.475 -6.743 -0.739 1.00 98.50 83 LEU A N 1
ATOM 619 C CA . LEU A 1 83 ? -7.050 -6.139 -1.999 1.00 98.50 83 LEU A CA 1
ATOM 620 C C . LEU A 1 83 ? -5.638 -5.552 -1.892 1.00 98.50 83 LEU A C 1
ATOM 622 O O . LEU A 1 83 ? -4.810 -5.833 -2.750 1.00 98.50 83 LEU A O 1
ATOM 626 N N . VAL A 1 84 ? -5.344 -4.814 -0.817 1.00 98.75 84 VAL A N 1
ATOM 627 C CA . VAL A 1 84 ? -4.009 -4.275 -0.518 1.00 98.75 84 VAL A CA 1
ATOM 628 C C . VAL A 1 84 ? -2.984 -5.395 -0.447 1.00 98.75 84 VAL A C 1
ATOM 630 O O . VAL A 1 84 ? -1.941 -5.300 -1.087 1.00 98.75 84 VAL A O 1
ATOM 633 N N . PHE A 1 85 ? -3.273 -6.468 0.290 1.00 98.75 85 PHE A N 1
ATOM 634 C CA . PHE A 1 85 ? -2.355 -7.596 0.403 1.00 98.75 85 PHE A CA 1
ATOM 635 C C . PHE A 1 85 ? -2.045 -8.209 -0.970 1.00 98.75 85 PHE A C 1
ATOM 637 O O . PHE A 1 85 ? -0.878 -8.344 -1.333 1.00 98.75 85 PHE A O 1
ATOM 644 N N . LEU A 1 86 ? -3.077 -8.531 -1.756 1.00 98.69 86 LEU A N 1
ATOM 645 C CA . LEU A 1 86 ? -2.917 -9.166 -3.068 1.00 98.69 86 LEU A CA 1
ATOM 646 C C . LEU A 1 86 ? -2.233 -8.245 -4.083 1.00 98.69 86 LEU A C 1
ATOM 648 O O . LEU A 1 86 ? -1.346 -8.685 -4.814 1.00 98.69 86 LEU A O 1
ATOM 652 N N . PHE A 1 87 ? -2.605 -6.965 -4.107 1.00 98.44 87 PHE A N 1
ATOM 653 C CA . PHE A 1 87 ? -1.992 -5.970 -4.979 1.00 98.44 87 PHE A CA 1
ATOM 654 C C . PHE A 1 87 ? -0.504 -5.796 -4.666 1.00 98.44 87 PHE A C 1
ATOM 656 O O . PHE A 1 87 ? 0.329 -5.841 -5.568 1.00 98.44 87 PHE A O 1
ATOM 663 N N . VAL A 1 88 ? -0.151 -5.641 -3.387 1.00 98.38 88 VAL A N 1
ATOM 664 C CA . VAL A 1 88 ? 1.243 -5.451 -2.964 1.00 98.38 88 VAL A CA 1
ATOM 665 C C . VAL A 1 88 ? 2.063 -6.716 -3.191 1.00 98.38 88 VAL A C 1
ATOM 667 O O . VAL A 1 88 ? 3.220 -6.621 -3.601 1.00 98.38 88 VAL A O 1
ATOM 670 N N . LEU A 1 89 ? 1.477 -7.898 -2.994 1.00 98.50 89 LEU A N 1
ATOM 671 C CA . LEU A 1 89 ? 2.117 -9.167 -3.331 1.00 98.50 89 LEU A CA 1
ATOM 672 C C . LEU A 1 89 ? 2.456 -9.233 -4.828 1.00 98.50 89 LEU A C 1
ATOM 674 O O . LEU A 1 89 ? 3.603 -9.509 -5.181 1.00 98.50 89 LEU A O 1
ATOM 678 N N . ALA A 1 90 ? 1.498 -8.903 -5.701 1.00 97.62 90 ALA A N 1
ATOM 679 C CA . ALA A 1 90 ? 1.714 -8.854 -7.146 1.00 97.62 90 ALA A CA 1
ATOM 680 C C . ALA A 1 90 ? 2.768 -7.801 -7.536 1.00 97.62 90 ALA A C 1
ATOM 682 O O . ALA A 1 90 ? 3.702 -8.111 -8.274 1.00 97.62 90 ALA A O 1
ATOM 683 N N . ALA A 1 91 ? 2.686 -6.585 -6.988 1.00 95.75 91 ALA A N 1
ATOM 684 C CA . ALA A 1 91 ? 3.671 -5.530 -7.228 1.00 95.75 91 ALA A CA 1
ATOM 685 C C . ALA A 1 91 ? 5.082 -5.953 -6.790 1.00 95.75 91 ALA A C 1
ATOM 687 O O . ALA A 1 91 ? 6.062 -5.673 -7.476 1.00 95.75 91 ALA A O 1
ATOM 688 N N . THR A 1 92 ? 5.199 -6.681 -5.678 1.00 97.00 92 THR A N 1
ATOM 689 C CA . THR A 1 92 ? 6.479 -7.226 -5.201 1.00 97.00 92 THR A CA 1
ATOM 690 C C . THR A 1 92 ? 7.041 -8.259 -6.171 1.00 97.00 92 THR A C 1
ATOM 692 O O . THR A 1 92 ? 8.210 -8.180 -6.541 1.00 97.00 92 THR A O 1
ATOM 695 N N . ALA A 1 93 ? 6.197 -9.194 -6.613 1.00 96.25 93 ALA A N 1
ATOM 696 C CA . ALA A 1 93 ? 6.578 -10.268 -7.522 1.00 96.25 93 ALA A CA 1
ATOM 697 C C . ALA A 1 93 ? 6.900 -9.786 -8.947 1.00 96.25 93 ALA A C 1
ATOM 699 O O . ALA A 1 93 ? 7.599 -10.487 -9.671 1.00 96.25 93 ALA A O 1
ATOM 700 N N . ILE A 1 94 ? 6.404 -8.616 -9.359 1.00 94.25 94 ILE A N 1
ATOM 701 C CA . ILE A 1 94 ? 6.607 -8.078 -10.711 1.00 94.25 94 ILE A CA 1
ATOM 702 C C . ILE A 1 94 ? 7.692 -6.995 -10.731 1.00 94.25 94 ILE A C 1
ATOM 704 O O . ILE A 1 94 ? 8.610 -7.058 -11.542 1.00 94.25 94 ILE A O 1
ATOM 708 N N . ALA A 1 95 ? 7.592 -5.996 -9.854 1.00 91.44 95 ALA A N 1
ATOM 709 C CA . ALA A 1 95 ? 8.331 -4.739 -9.977 1.00 91.44 95 ALA A CA 1
ATOM 710 C C . ALA A 1 95 ? 9.498 -4.594 -8.985 1.00 91.44 95 ALA A C 1
ATOM 712 O O . ALA A 1 95 ? 10.427 -3.828 -9.238 1.00 91.44 95 ALA A O 1
ATOM 713 N N . HIS A 1 96 ? 9.474 -5.325 -7.864 1.00 94.00 96 HIS A N 1
ATOM 714 C CA . HIS A 1 96 ? 10.418 -5.133 -6.752 1.00 94.00 96 HIS A CA 1
ATOM 715 C C . HIS A 1 96 ? 11.250 -6.379 -6.432 1.00 94.00 96 HIS A C 1
ATOM 717 O O . HIS A 1 96 ? 11.615 -6.640 -5.284 1.00 94.00 96 HIS A O 1
ATOM 723 N N . ARG A 1 97 ? 11.587 -7.137 -7.477 1.00 94.56 97 ARG A N 1
ATOM 724 C CA . ARG A 1 97 ? 12.476 -8.300 -7.424 1.00 94.56 97 ARG A CA 1
ATOM 725 C C . ARG A 1 97 ? 13.936 -7.861 -7.329 1.00 94.56 97 ARG A C 1
ATOM 727 O O . ARG A 1 97 ? 14.685 -7.907 -8.299 1.00 94.56 97 ARG A O 1
ATOM 734 N N . TYR A 1 98 ? 14.346 -7.395 -6.151 1.00 96.00 98 TYR A N 1
ATOM 735 C CA . TYR A 1 98 ? 15.690 -6.839 -5.944 1.00 96.00 98 TYR A CA 1
ATOM 736 C C . TYR A 1 98 ? 16.822 -7.808 -6.329 1.00 96.00 98 TYR A C 1
ATOM 738 O O . TYR A 1 98 ? 17.888 -7.361 -6.741 1.00 96.00 98 TYR A O 1
ATOM 746 N N . TRP A 1 99 ? 16.588 -9.120 -6.242 1.00 95.38 99 TRP A N 1
ATO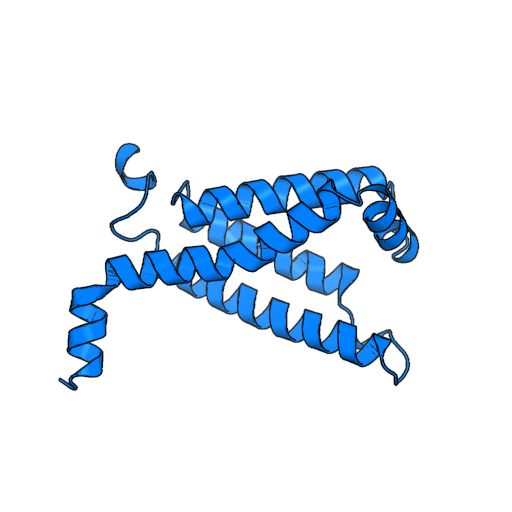M 747 C CA . TRP A 1 99 ? 17.548 -10.166 -6.607 1.00 95.38 99 TRP A CA 1
ATOM 748 C C . TRP A 1 99 ? 17.861 -10.252 -8.107 1.00 95.38 99 TRP A C 1
ATOM 750 O O . TRP A 1 99 ? 18.858 -10.871 -8.464 1.00 95.38 99 TRP A O 1
ATOM 760 N N . ASP A 1 100 ? 17.069 -9.622 -8.979 1.00 95.12 100 ASP A N 1
ATOM 761 C CA . ASP A 1 100 ? 17.363 -9.567 -10.419 1.00 95.12 100 ASP A CA 1
ATOM 762 C C . ASP A 1 100 ? 18.320 -8.421 -10.790 1.00 95.12 100 ASP A C 1
ATOM 764 O O . ASP A 1 100 ? 18.754 -8.313 -11.937 1.00 95.12 100 ASP A O 1
ATOM 768 N N . TYR A 1 101 ? 18.645 -7.539 -9.839 1.00 93.94 101 TYR A N 1
ATOM 769 C CA . TYR A 1 101 ? 19.514 -6.390 -10.073 1.00 93.94 101 TYR A CA 1
ATOM 770 C C . TYR A 1 101 ? 20.956 -6.697 -9.650 1.00 93.94 101 TYR A C 1
ATOM 772 O O . TYR A 1 101 ? 21.161 -7.292 -8.586 1.00 93.94 101 TYR A O 1
ATOM 780 N N . PRO A 1 102 ? 21.970 -6.253 -10.422 1.00 96.00 102 PRO A N 1
ATOM 781 C CA . PRO A 1 102 ? 23.365 -6.359 -10.010 1.00 96.00 102 PRO A CA 1
ATOM 782 C C . PRO A 1 102 ? 23.641 -5.476 -8.780 1.00 96.00 102 PRO A C 1
ATOM 784 O O . PRO A 1 102 ? 22.935 -4.483 -8.574 1.00 96.00 102 PRO A O 1
ATOM 787 N N . PRO A 1 103 ? 24.681 -5.783 -7.980 1.00 96.62 103 PRO A N 1
ATOM 788 C CA . PRO A 1 103 ? 25.053 -4.969 -6.828 1.00 96.62 103 PRO A CA 1
ATOM 789 C C . PRO A 1 103 ? 25.232 -3.491 -7.189 1.00 96.62 103 PRO A C 1
ATOM 791 O O . PRO A 1 103 ? 26.006 -3.148 -8.083 1.00 96.62 103 PRO A O 1
ATOM 794 N N . GLY A 1 104 ? 24.510 -2.612 -6.494 1.00 96.44 104 GLY A N 1
ATOM 795 C CA . GLY A 1 104 ? 24.557 -1.175 -6.747 1.00 96.44 104 GLY A CA 1
ATOM 796 C C . GLY A 1 104 ? 23.342 -0.408 -6.216 1.00 96.44 104 GLY A C 1
ATOM 797 O O . GLY A 1 104 ? 22.450 -0.993 -5.592 1.00 96.44 104 GLY A O 1
ATOM 798 N N . PRO A 1 105 ? 23.278 0.912 -6.473 1.00 97.12 105 PRO A N 1
ATOM 799 C CA . PRO A 1 105 ? 22.212 1.780 -5.968 1.00 97.12 105 PRO A CA 1
ATOM 800 C C . PRO A 1 105 ? 20.800 1.313 -6.345 1.00 97.12 105 PRO A C 1
ATOM 802 O O . PRO A 1 105 ? 19.878 1.397 -5.536 1.00 97.12 105 PRO A O 1
ATOM 805 N N . GLN A 1 106 ? 20.626 0.777 -7.555 1.00 94.25 106 GLN A N 1
ATOM 806 C CA . GLN A 1 106 ? 19.341 0.285 -8.050 1.00 94.25 106 GLN A CA 1
ATOM 807 C C . GLN A 1 106 ? 18.877 -0.955 -7.279 1.00 94.25 106 GLN A C 1
ATOM 809 O O . GLN A 1 106 ? 17.716 -1.013 -6.874 1.00 94.25 106 GLN A O 1
ATOM 814 N N . GLN A 1 107 ? 19.777 -1.910 -7.013 1.00 96.62 107 GLN A N 1
ATOM 815 C CA . GLN A 1 107 ? 19.466 -3.091 -6.204 1.00 96.62 107 GLN A CA 1
ATOM 816 C C . GLN A 1 107 ? 19.043 -2.691 -4.786 1.00 96.62 107 GLN A C 1
ATOM 818 O O . GLN A 1 107 ? 18.034 -3.186 -4.289 1.00 96.62 107 GLN A O 1
ATOM 823 N N . ILE A 1 108 ? 19.756 -1.749 -4.159 1.00 97.25 108 ILE A N 1
ATOM 824 C CA . ILE A 1 108 ? 19.419 -1.236 -2.820 1.00 97.25 108 ILE A CA 1
ATOM 825 C C . ILE A 1 108 ? 18.036 -0.568 -2.827 1.00 97.25 108 ILE A C 1
ATOM 827 O O . ILE A 1 108 ? 17.215 -0.820 -1.945 1.00 97.25 108 ILE A O 1
ATOM 831 N N . GLY A 1 109 ? 17.743 0.247 -3.845 1.00 96.62 109 GLY A N 1
ATOM 832 C CA . GLY A 1 109 ? 16.429 0.868 -4.013 1.00 96.62 109 GLY A CA 1
ATOM 833 C C . GLY A 1 109 ? 15.301 -0.161 -4.135 1.00 96.62 109 GLY A C 1
ATOM 834 O O . GLY A 1 109 ? 14.259 -0.021 -3.491 1.00 96.62 109 GLY A O 1
ATOM 835 N N . GLN A 1 110 ? 15.510 -1.230 -4.907 1.00 96.25 110 GLN A N 1
ATOM 836 C CA . GLN A 1 110 ? 14.523 -2.304 -5.040 1.00 96.25 110 GLN A CA 1
ATOM 837 C C . GLN A 1 110 ? 14.386 -3.139 -3.769 1.00 96.25 110 GLN A C 1
ATOM 839 O O . GLN A 1 110 ? 13.272 -3.512 -3.408 1.00 96.25 110 GLN A O 1
ATOM 844 N N . TYR A 1 111 ? 15.478 -3.368 -3.042 1.00 97.56 111 TYR A N 1
ATOM 845 C CA . TYR A 1 111 ? 15.444 -4.053 -1.753 1.00 97.56 111 TYR A CA 1
ATOM 846 C C . TYR A 1 111 ? 14.625 -3.269 -0.719 1.00 97.56 111 TYR A C 1
ATOM 848 O O . TYR A 1 111 ? 13.773 -3.834 -0.035 1.00 97.56 111 TYR A O 1
ATOM 856 N N . ASN A 1 112 ? 14.784 -1.945 -0.671 1.00 98.00 112 ASN A N 1
ATOM 857 C CA . ASN A 1 112 ? 13.969 -1.091 0.194 1.00 98.00 112 ASN A CA 1
ATOM 858 C C . ASN A 1 112 ? 12.482 -1.137 -0.185 1.00 98.00 112 ASN A C 1
ATOM 860 O O . ASN A 1 112 ? 11.624 -1.205 0.696 1.00 98.00 112 ASN A O 1
ATOM 864 N N . ASN A 1 113 ? 12.157 -1.151 -1.483 1.00 96.75 113 ASN A N 1
ATOM 865 C CA . ASN A 1 113 ? 10.775 -1.328 -1.932 1.00 96.75 113 ASN A CA 1
ATOM 866 C C . ASN A 1 113 ? 10.209 -2.702 -1.560 1.00 96.75 113 ASN A C 1
ATOM 868 O O . ASN A 1 113 ? 9.057 -2.785 -1.134 1.00 96.75 113 ASN A O 1
ATOM 872 N N . PHE A 1 114 ? 11.014 -3.759 -1.665 1.00 98.12 114 PHE A N 1
ATOM 873 C CA . PHE A 1 114 ? 10.638 -5.098 -1.226 1.00 98.12 114 PHE A CA 1
ATOM 874 C C . PHE A 1 114 ? 10.304 -5.116 0.274 1.00 98.12 114 PHE A C 1
ATOM 876 O O . PHE A 1 114 ? 9.201 -5.506 0.649 1.00 98.12 114 PHE A O 1
ATOM 883 N N . LEU A 1 115 ? 11.196 -4.612 1.136 1.00 98.12 115 LEU A N 1
ATOM 884 C CA . LEU A 1 115 ? 10.973 -4.555 2.589 1.00 98.12 115 LEU A CA 1
ATOM 885 C C . LEU A 1 115 ? 9.748 -3.713 2.970 1.00 98.12 115 LEU A C 1
ATOM 887 O O . LEU A 1 115 ? 8.945 -4.110 3.823 1.00 98.12 115 LEU A O 1
ATOM 891 N N . LYS A 1 116 ? 9.573 -2.563 2.308 1.00 98.06 116 LYS A N 1
ATOM 892 C CA . LYS A 1 116 ? 8.374 -1.726 2.428 1.00 98.06 116 LYS A CA 1
ATOM 893 C C . LYS A 1 116 ? 7.120 -2.546 2.118 1.00 98.06 116 LYS A C 1
ATOM 895 O O . LYS A 1 116 ? 6.179 -2.533 2.906 1.00 98.06 116 LYS A O 1
ATOM 900 N N . ASN A 1 117 ? 7.115 -3.300 1.022 1.00 98.38 117 ASN A N 1
ATOM 901 C CA . ASN A 1 117 ? 5.970 -4.109 0.622 1.00 98.38 117 ASN A CA 1
ATOM 902 C C . ASN A 1 117 ? 5.668 -5.253 1.601 1.00 98.38 117 ASN A C 1
ATOM 904 O O . ASN A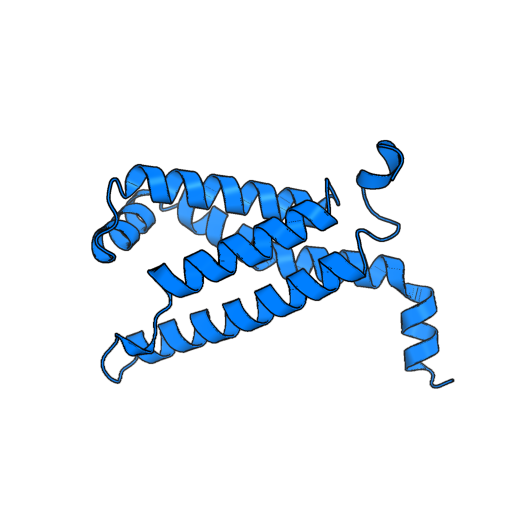 1 117 ? 4.501 -5.457 1.931 1.00 98.38 117 ASN A O 1
ATOM 908 N N . ILE A 1 118 ? 6.686 -5.943 2.133 1.00 98.38 118 ILE A N 1
ATOM 909 C CA . ILE A 1 118 ? 6.495 -6.937 3.207 1.00 98.38 118 ILE A CA 1
ATOM 910 C C . ILE A 1 118 ? 5.801 -6.297 4.418 1.00 98.38 118 ILE A C 1
ATOM 912 O O . ILE A 1 118 ? 4.844 -6.849 4.966 1.00 98.38 118 ILE A O 1
ATOM 916 N N . SER A 1 119 ? 6.238 -5.096 4.797 1.00 98.50 119 SER A N 1
ATOM 917 C CA . SER A 1 119 ? 5.682 -4.361 5.936 1.00 98.50 119 SER A CA 1
ATOM 918 C C . SER A 1 119 ? 4.230 -3.933 5.689 1.00 98.50 119 SER A C 1
ATOM 920 O O . SER A 1 119 ? 3.382 -4.072 6.571 1.00 98.50 119 SER A O 1
ATOM 922 N N . ILE A 1 120 ? 3.917 -3.474 4.472 1.00 98.75 120 ILE A N 1
ATOM 923 C CA . ILE A 1 120 ? 2.552 -3.121 4.056 1.00 98.75 120 ILE A CA 1
ATOM 924 C C . ILE A 1 120 ? 1.639 -4.352 4.078 1.00 98.75 120 ILE A C 1
ATOM 926 O O . ILE A 1 120 ? 0.524 -4.261 4.585 1.00 98.75 120 ILE A O 1
ATOM 930 N N . MET A 1 121 ? 2.102 -5.508 3.590 1.00 98.75 121 MET A N 1
ATOM 931 C CA . MET A 1 121 ? 1.337 -6.760 3.653 1.00 98.75 121 MET A CA 1
ATOM 932 C C . MET A 1 121 ? 1.036 -7.171 5.101 1.00 98.75 121 MET A C 1
ATOM 934 O O . MET A 1 121 ? -0.099 -7.532 5.410 1.00 98.75 121 MET A O 1
ATOM 938 N N . GLY A 1 122 ? 2.007 -7.043 6.012 1.00 98.69 122 GLY A N 1
ATOM 939 C CA . GLY A 1 122 ? 1.781 -7.249 7.446 1.00 98.69 122 GLY A CA 1
ATOM 940 C C . GLY A 1 122 ? 0.735 -6.285 8.021 1.00 98.69 122 GLY A C 1
ATOM 941 O O . GLY A 1 122 ? -0.202 -6.711 8.698 1.00 98.69 122 GLY A O 1
ATOM 942 N N . GLY A 1 123 ? 0.834 -4.995 7.686 1.00 98.38 123 GLY A N 1
ATOM 943 C CA . GLY A 1 123 ? -0.163 -3.986 8.054 1.00 98.38 123 GLY A CA 1
ATOM 944 C C . GLY A 1 123 ? -1.561 -4.311 7.521 1.00 98.38 123 GLY A C 1
ATOM 945 O O . GLY A 1 123 ? -2.542 -4.192 8.252 1.00 98.38 123 GLY A O 1
ATOM 946 N N . ALA A 1 124 ? -1.660 -4.798 6.284 1.00 98.62 124 ALA A N 1
ATOM 947 C CA . ALA A 1 124 ? -2.918 -5.210 5.675 1.00 98.62 124 ALA A CA 1
ATOM 948 C C . ALA A 1 124 ? -3.566 -6.379 6.431 1.00 98.62 124 ALA A C 1
ATOM 950 O O . ALA A 1 124 ? -4.756 -6.318 6.730 1.00 98.62 124 ALA A O 1
ATOM 951 N N . ILE A 1 125 ? -2.794 -7.396 6.832 1.00 98.62 125 ILE A N 1
ATOM 952 C CA . ILE A 1 125 ? -3.298 -8.498 7.671 1.00 98.62 125 ILE A CA 1
ATOM 953 C C . ILE A 1 125 ? -3.818 -7.963 9.014 1.00 98.62 125 ILE A C 1
ATOM 955 O O . ILE A 1 125 ? -4.907 -8.339 9.452 1.00 98.62 125 ILE A O 1
ATOM 959 N N . LEU A 1 126 ? -3.090 -7.044 9.655 1.00 98.31 126 LEU A N 1
ATOM 960 C CA . LEU A 1 126 ? -3.532 -6.436 10.914 1.00 98.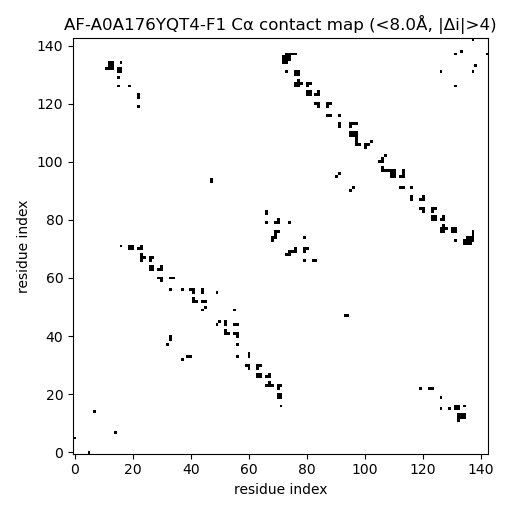31 126 LEU A CA 1
ATOM 961 C C . LEU A 1 126 ? -4.838 -5.644 10.745 1.00 98.31 126 LEU A C 1
ATOM 963 O O . LEU A 1 126 ? -5.730 -5.763 11.587 1.00 98.31 126 LEU A O 1
ATOM 967 N N . ILE A 1 127 ? -5.003 -4.889 9.653 1.00 98.00 127 ILE A N 1
ATOM 968 C CA . ILE A 1 127 ? -6.269 -4.205 9.332 1.00 98.00 127 ILE A CA 1
ATOM 969 C C . ILE A 1 127 ? -7.382 -5.209 9.017 1.00 98.00 127 ILE A C 1
ATOM 971 O O . ILE A 1 127 ? -8.517 -5.017 9.451 1.00 98.00 127 ILE A O 1
ATOM 975 N N . PHE A 1 128 ? -7.080 -6.306 8.321 1.00 97.56 128 PHE A N 1
ATOM 976 C CA . PHE A 1 128 ? -8.057 -7.360 8.066 1.00 97.56 128 PHE A CA 1
ATOM 977 C C . PHE A 1 128 ? -8.600 -7.952 9.371 1.00 97.56 128 PHE A C 1
ATOM 979 O O . PHE A 1 128 ? -9.808 -8.143 9.481 1.00 97.56 128 PHE A O 1
ATOM 986 N N . VAL A 1 129 ? -7.741 -8.195 10.368 1.00 96.69 129 VAL A N 1
ATOM 987 C CA . VAL A 1 129 ? -8.132 -8.733 11.682 1.00 96.69 129 VAL A CA 1
ATOM 988 C C . VAL A 1 129 ? -8.901 -7.695 12.506 1.00 96.69 129 VAL A C 1
ATOM 990 O O . VAL A 1 129 ? -10.008 -7.978 12.975 1.00 96.69 129 VAL A O 1
ATOM 993 N N . THR A 1 130 ? -8.339 -6.493 12.656 1.00 94.81 130 THR A N 1
ATOM 994 C CA . THR A 1 130 ? -8.881 -5.424 13.519 1.00 94.81 130 THR A CA 1
ATOM 995 C C . THR A 1 130 ? -10.126 -4.745 12.942 1.00 94.81 130 THR A C 1
ATOM 997 O O . THR A 1 130 ? -10.985 -4.286 13.696 1.00 94.81 130 THR A O 1
ATOM 1000 N N . GLY A 1 131 ? -10.275 -4.720 11.617 1.00 92.50 131 GLY A N 1
ATOM 1001 C CA . GLY A 1 131 ? -11.372 -4.057 10.921 1.00 92.50 131 GLY A CA 1
ATOM 1002 C C . GLY A 1 131 ? -11.270 -2.527 10.937 1.00 92.50 131 GLY A 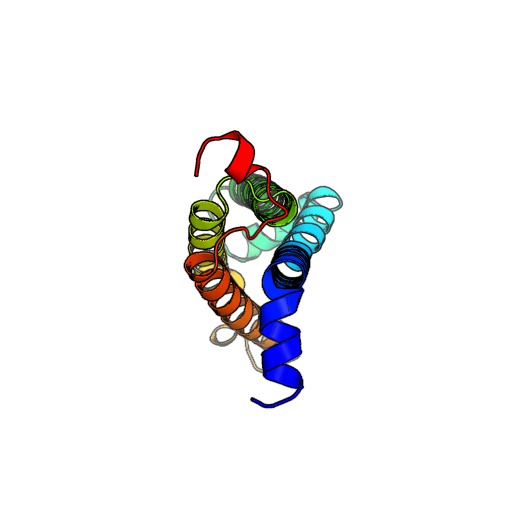C 1
ATOM 1003 O O . GLY A 1 131 ? -10.202 -1.938 11.074 1.00 92.50 131 GLY A O 1
ATOM 1004 N N . ALA A 1 132 ? -12.413 -1.865 10.758 1.00 88.69 132 ALA A N 1
ATOM 1005 C CA . ALA A 1 132 ? -12.480 -0.427 10.497 1.00 88.69 132 ALA A CA 1
ATOM 1006 C C . ALA A 1 132 ? -12.406 0.467 11.751 1.00 88.69 132 ALA A C 1
ATOM 1008 O O . ALA A 1 132 ? -12.159 1.669 11.649 1.00 88.69 132 ALA A O 1
ATOM 1009 N N . GLY A 1 133 ? -12.657 -0.087 12.940 1.00 88.31 133 GLY A N 1
ATOM 1010 C CA . GLY A 1 133 ? -12.878 0.707 14.152 1.00 88.31 133 GLY A CA 1
ATOM 1011 C C . GLY A 1 133 ? -14.082 1.661 14.037 1.00 88.31 133 GLY A C 1
ATOM 1012 O O . GLY A 1 133 ? -14.858 1.628 13.078 1.00 88.31 133 GLY A O 1
ATOM 1013 N N . ARG A 1 134 ? -14.266 2.532 15.041 1.00 86.88 134 ARG A N 1
ATOM 1014 C CA . ARG A 1 134 ? -15.466 3.388 15.145 1.00 86.88 134 ARG A CA 1
ATOM 1015 C C . ARG A 1 134 ? -15.572 4.510 14.122 1.00 86.88 134 ARG A C 1
ATOM 1017 O O . ARG A 1 134 ? -16.663 5.027 13.917 1.00 86.88 134 ARG A O 1
ATOM 1024 N N . PHE A 1 135 ? -14.447 4.916 13.549 1.00 85.38 135 PHE A N 1
ATOM 1025 C CA . PHE A 1 135 ? -14.362 6.034 12.619 1.00 85.38 135 PHE A CA 1
ATOM 1026 C C . PHE A 1 135 ? -14.343 5.496 11.189 1.00 85.38 135 PHE A C 1
ATOM 1028 O O . PHE A 1 135 ? -13.299 5.461 10.544 1.00 85.38 135 PHE A O 1
ATOM 1035 N N . SER A 1 136 ? -15.478 4.985 10.721 1.00 88.94 136 SER A N 1
ATOM 1036 C CA . SER A 1 136 ? -15.598 4.357 9.405 1.00 88.94 136 SER A CA 1
ATOM 1037 C C . SER A 1 136 ? -16.997 4.528 8.828 1.00 88.94 136 SER A C 1
ATOM 1039 O O . SER A 1 136 ? -17.979 4.643 9.567 1.00 88.94 136 SER A O 1
ATOM 1041 N N . LEU A 1 137 ? -17.082 4.540 7.498 1.00 87.00 137 LEU A N 1
ATOM 1042 C CA . LEU A 1 137 ? -18.353 4.550 6.780 1.00 87.00 137 LEU A CA 1
ATOM 1043 C C . LEU A 1 137 ? -18.988 3.156 6.674 1.00 87.00 137 LEU A C 1
ATOM 1045 O O . LEU A 1 137 ? -20.201 3.084 6.499 1.00 87.00 137 LEU A O 1
ATOM 1049 N N . ASP A 1 138 ? -18.224 2.078 6.885 1.00 83.19 138 ASP A N 1
ATOM 1050 C CA . ASP A 1 138 ? -18.718 0.693 6.997 1.00 83.19 138 ASP A CA 1
ATOM 1051 C C . ASP A 1 138 ? -19.945 0.574 7.914 1.00 83.19 138 ASP A C 1
ATOM 1053 O O . ASP A 1 138 ? -20.921 -0.104 7.592 1.00 83.19 138 ASP A O 1
ATOM 1057 N N . ARG A 1 139 ? -19.954 1.347 9.004 1.00 72.44 139 ARG A N 1
ATOM 1058 C CA . ARG A 1 139 ? -21.035 1.352 9.991 1.00 72.44 139 ARG A 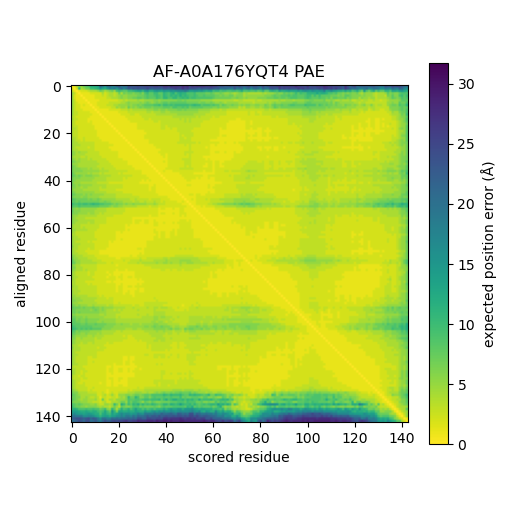CA 1
ATOM 1059 C C . ARG A 1 139 ? -22.380 1.838 9.435 1.00 72.44 139 ARG A C 1
ATOM 1061 O O . ARG A 1 139 ? -23.423 1.420 9.929 1.00 72.44 139 ARG A O 1
ATOM 1068 N N . LYS A 1 140 ? -22.387 2.705 8.412 1.00 64.31 140 LYS A N 1
ATOM 1069 C CA . LYS A 1 140 ? -23.633 3.150 7.755 1.00 64.31 140 LYS A CA 1
ATOM 1070 C C . LYS A 1 140 ? -24.286 2.038 6.927 1.00 64.31 140 LYS A C 1
ATOM 1072 O O . LYS A 1 140 ? -25.467 2.148 6.620 1.00 64.31 140 LYS A O 1
ATOM 1077 N N . PHE A 1 141 ? -23.549 0.972 6.611 1.00 61.00 141 PHE A N 1
ATOM 1078 C CA . PHE A 1 141 ? -24.016 -0.161 5.810 1.00 61.00 141 PHE A CA 1
ATOM 1079 C C . PHE A 1 141 ? -24.294 -1.430 6.639 1.00 61.00 141 PHE A C 1
ATOM 1081 O O . PHE A 1 141 ? -24.447 -2.508 6.072 1.00 61.00 141 PHE A O 1
ATOM 1088 N N . GLY A 1 142 ? -24.401 -1.316 7.970 1.00 51.28 142 GLY A N 1
ATOM 1089 C CA . GLY A 1 142 ? -24.863 -2.414 8.830 1.00 51.28 142 GLY A CA 1
ATOM 1090 C C . GLY A 1 142 ? -23.864 -3.564 9.001 1.00 51.28 142 GLY A C 1
ATOM 1091 O O . GLY A 1 142 ? -24.277 -4.721 9.073 1.00 51.28 142 GLY A O 1
ATOM 1092 N N . ARG A 1 143 ? -22.563 -3.260 9.061 1.00 47.88 143 ARG A N 1
ATOM 1093 C CA . ARG A 1 143 ? -21.495 -4.196 9.442 1.00 47.88 143 ARG A CA 1
ATOM 1094 C C . ARG A 1 143 ? -20.596 -3.600 10.519 1.00 47.88 143 ARG A C 1
ATOM 1096 O O . ARG A 1 143 ? -20.350 -2.373 10.473 1.00 47.88 143 ARG A O 1
#

Solvent-accessible surface area (backbone atoms only — not comparable to full-atom values): 7304 Å² total; per-residue (Å²): 130,57,75,64,58,57,48,48,65,76,42,38,41,60,52,44,41,53,51,30,39,61,65,20,46,60,31,49,54,49,28,52,50,38,68,79,37,42,70,58,44,24,52,51,35,46,75,68,70,45,81,63,22,63,59,53,41,54,50,51,39,53,49,26,50,50,44,22,51,17,39,55,50,10,45,55,32,42,60,35,19,50,49,48,29,54,51,41,51,50,46,34,75,69,77,24,54,28,88,80,44,66,95,50,74,66,20,53,54,23,41,52,50,32,54,51,39,57,52,49,37,52,52,20,52,51,36,41,74,69,41,42,49,81,64,31,52,37,58,82,72,79,99

pLDDT: mean 94.58, std 8.07, range [47.88, 98.75]

Nearest PDB structures (foldseek):
  5vju-assembly1_A  TM=3.739E-01  e=7.226E+00  synthetic construct
  4fzs-assembly1_B  TM=2.475E-01  e=3.261E+00  Homo sapiens

Foldseek 3Di:
DDPVVVCCVVCVQVVQLVLLLVLLVVLVVVLVVCVVCVVVQLVLQVVLVDPPSSVVSVVSSVLSVVLSCCSNQVPVQLVSLVSLLVVLVVCCVRRLPLVVDDPDPVSVVSVVSNVVSVVSNVSSVVCNVSGNGPRHPVVVVPD

Organism: NCBI:txid1505087

Sequence (143 aa):
MFRTDAFASKSANLLILIGRILLAWVFVGSAYGAITNFSGSVGYFRSLNLPAPELFTATTVALEVLMSAGLIFGLGTRYVAILVFLFVLAATAIAHRYWDYPPGPQQIGQYNNFLKNISIMGGAILIFVTGAGRFSLDRKFGR

Mean predicted aligned error: 3.84 Å

Secondary structure (DSSP, 8-state):
--HHHHHHHHHHHHHHHHHHHHHHHHHHHHHHHHHHTHHHHHHHHHHTT-SSHHHHHHHHHHHHHHHHHHHHHTSSHHHHHHHHHHHHHHHHHHH--GGGSPTTHHHHHHHHHHHHHHHHHHHHHHHHHH---SSSSGGGGT-